Protein AF-A0A8H6ST56-F1 (afdb_monomer_lite)

pLDDT: mean 81.69, std 15.96, range [33.88, 95.38]

Radius of gyration: 23.8 Å; chains: 1; bounding box: 65×31×70 Å

Secondary structure (DSSP, 8-state):
---GGGS-HHHHHHHHHTS-HHHHHHHTTT-HHHHHHHHH-HHHHHHHHHHHTTPPPP--SS--HHHHHHHHHHHHHHHHTT-------PPPS-GGG--EEEEETTEEEEE-----------

Foldseek 3Di:
DDDPVNDDLVVVLVVLLPDQLVVLVVLLVVDVSSVCSCVVPLSNVLRNLCVVVVHDDDDVPPDDSVVVVVVSVVVVVCVVVVNDPDDDDDDDPDPVPPQQFDCDPNDGDGDPPPDDPPDDDD

InterPro domains:
  IPR001810 F-box domain [PF12937] (4-41)
  IPR001810 F-box domain [PS50181] (1-54)
  IPR036047 F-box-like domain superfamily [SSF81383] (4-51)

Sequence (122 aa):
MTAIHDLPVEILATVLGYLHPRRLILCRLVSRLWNELAENTPKLKYSAELWRDGLLPGSTGAANLTECLTDLVARREAWRQVQETAKRVVKMQSPDMCRAHELGGGVFVLQETLGNSVGSKL

Organism: NCBI:txid2126181

Structure (mmCIF, N/CA/C/O backbone):
data_AF-A0A8H6ST56-F1
#
_entry.id   AF-A0A8H6ST56-F1
#
loop_
_atom_site.group_PDB
_atom_site.id
_atom_site.type_symbol
_atom_site.label_atom_id
_atom_site.label_alt_id
_atom_site.label_comp_id
_atom_site.label_asym_id
_atom_site.label_entity_id
_atom_site.label_seq_id
_atom_site.pdbx_PDB_ins_code
_atom_site.Cartn_x
_atom_site.Cartn_y
_atom_site.Cartn_z
_atom_site.occupancy
_atom_site.B_iso_or_equiv
_atom_site.auth_seq_id
_atom_site.auth_comp_id
_atom_site.auth_asym_id
_atom_site.auth_atom_id
_atom_site.pdbx_PDB_model_num
ATOM 1 N N . MET A 1 1 ? 12.218 -6.952 -34.633 1.00 50.16 1 MET A N 1
ATOM 2 C CA . MET A 1 1 ? 11.178 -7.142 -33.601 1.00 50.16 1 MET A CA 1
ATOM 3 C C . MET A 1 1 ? 11.710 -6.504 -32.335 1.00 50.16 1 MET A C 1
ATOM 5 O O . MET A 1 1 ? 12.695 -7.005 -31.821 1.00 50.16 1 MET A O 1
ATOM 9 N N . THR A 1 2 ? 11.163 -5.370 -31.907 1.00 61.88 2 THR A N 1
ATOM 10 C CA . THR A 1 2 ? 11.549 -4.743 -30.633 1.00 61.88 2 THR A CA 1
ATOM 11 C C . THR A 1 2 ? 10.893 -5.525 -29.506 1.00 61.88 2 THR A C 1
ATOM 13 O O . THR A 1 2 ? 9.667 -5.678 -29.495 1.00 61.88 2 THR A O 1
ATOM 16 N N . ALA A 1 3 ? 11.695 -6.084 -28.607 1.00 83.38 3 ALA A N 1
ATOM 17 C CA . ALA A 1 3 ? 11.175 -6.784 -27.448 1.00 83.38 3 ALA A CA 1
ATOM 18 C C . ALA A 1 3 ? 10.610 -5.754 -26.464 1.00 83.38 3 ALA A C 1
ATOM 20 O O . ALA A 1 3 ? 11.096 -4.632 -26.364 1.00 83.38 3 ALA A O 1
ATOM 21 N N . ILE A 1 4 ? 9.596 -6.136 -25.686 1.00 83.69 4 ILE A N 1
ATOM 22 C CA . ILE A 1 4 ? 9.037 -5.253 -24.648 1.00 83.69 4 ILE A CA 1
ATOM 23 C C . ILE A 1 4 ? 10.094 -4.838 -23.606 1.00 83.69 4 ILE A C 1
ATOM 25 O O . ILE A 1 4 ? 9.953 -3.814 -22.950 1.00 83.69 4 ILE A O 1
ATOM 29 N N . HIS A 1 5 ? 11.168 -5.622 -23.483 1.00 81.62 5 HIS A N 1
ATOM 30 C CA . HIS A 1 5 ? 12.312 -5.359 -22.612 1.00 81.62 5 HIS A CA 1
ATOM 31 C C . HIS A 1 5 ? 13.227 -4.233 -23.111 1.00 81.62 5 HIS A C 1
ATOM 33 O O . HIS A 1 5 ? 14.033 -3.745 -22.328 1.00 81.62 5 HIS A O 1
ATOM 39 N N . ASP A 1 6 ? 13.080 -3.804 -24.367 1.00 90.06 6 ASP A N 1
ATOM 40 C CA . ASP A 1 6 ? 13.856 -2.702 -24.949 1.00 90.06 6 ASP A CA 1
ATOM 41 C C . ASP A 1 6 ? 13.236 -1.327 -24.622 1.00 90.06 6 ASP A C 1
ATOM 43 O O . ASP A 1 6 ? 13.794 -0.286 -24.969 1.00 90.06 6 ASP A O 1
ATOM 47 N N . LEU A 1 7 ? 12.060 -1.305 -23.981 1.00 91.00 7 LEU A N 1
ATOM 48 C CA . LEU A 1 7 ? 11.388 -0.072 -23.581 1.00 91.00 7 LEU A CA 1
ATOM 49 C C . LEU A 1 7 ? 12.050 0.553 -22.342 1.00 91.00 7 LEU A C 1
ATOM 51 O O . LEU A 1 7 ? 12.456 -0.174 -21.432 1.00 91.00 7 LEU A O 1
ATOM 55 N N . PRO A 1 8 ? 12.070 1.896 -22.240 1.00 93.88 8 PRO A N 1
ATOM 56 C CA . PRO A 1 8 ? 12.502 2.579 -21.028 1.00 93.88 8 PRO A CA 1
ATOM 57 C C . PRO A 1 8 ? 11.692 2.151 -19.799 1.00 93.88 8 PRO A C 1
ATOM 59 O O . PRO A 1 8 ? 10.482 1.898 -19.869 1.00 93.88 8 PRO A O 1
ATOM 62 N N . VAL A 1 9 ? 12.369 2.110 -18.653 1.00 92.94 9 VAL A N 1
ATOM 63 C CA . VAL A 1 9 ? 11.821 1.636 -17.375 1.00 92.94 9 VAL A CA 1
ATOM 64 C C . VAL A 1 9 ? 10.606 2.460 -16.927 1.00 92.94 9 VAL A C 1
ATOM 66 O O . VAL A 1 9 ? 9.660 1.919 -16.358 1.00 92.94 9 VAL A O 1
ATOM 69 N N . GLU A 1 10 ? 10.567 3.748 -17.268 1.00 94.00 10 GLU A N 1
ATOM 70 C CA . GLU A 1 10 ? 9.477 4.678 -16.969 1.00 94.00 10 GLU A CA 1
ATOM 71 C C . GLU A 1 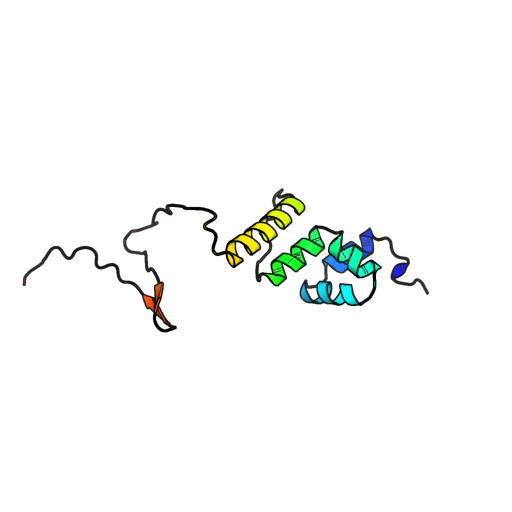10 ? 8.198 4.316 -17.732 1.00 94.00 10 GLU A C 1
ATOM 73 O O . GLU A 1 10 ? 7.091 4.386 -17.187 1.00 94.00 10 GLU A O 1
ATOM 78 N N . ILE A 1 11 ? 8.341 3.886 -18.989 1.00 95.12 11 ILE A N 1
ATOM 79 C CA . ILE A 1 11 ? 7.217 3.452 -19.825 1.00 95.12 11 ILE A CA 1
ATOM 80 C C . ILE A 1 11 ? 6.660 2.139 -19.287 1.00 95.12 11 ILE A C 1
ATOM 82 O O . ILE A 1 11 ? 5.449 2.010 -19.117 1.00 95.12 11 ILE A O 1
ATOM 86 N N . LEU A 1 12 ? 7.532 1.193 -18.936 1.00 94.19 12 LEU A N 1
ATOM 87 C CA . LEU A 1 12 ? 7.122 -0.071 -18.324 1.00 94.19 12 LEU A CA 1
ATOM 88 C C . LEU A 1 12 ? 6.404 0.147 -16.984 1.00 94.19 12 LEU A C 1
ATOM 90 O O . LEU A 1 12 ? 5.340 -0.432 -16.758 1.00 94.19 12 LEU A O 1
ATOM 94 N N . ALA A 1 13 ? 6.927 1.025 -16.122 1.00 93.88 13 ALA A N 1
ATOM 95 C CA . ALA A 1 13 ? 6.283 1.398 -14.863 1.00 93.88 13 ALA A CA 1
ATOM 96 C C . ALA A 1 13 ? 4.905 2.044 -15.089 1.00 93.88 13 ALA A C 1
ATOM 98 O O . ALA A 1 13 ? 3.951 1.762 -14.360 1.00 93.88 13 ALA A O 1
ATOM 99 N N . THR A 1 14 ? 4.778 2.873 -16.128 1.00 95.00 14 THR A N 1
ATOM 100 C CA . THR A 1 14 ? 3.509 3.508 -16.506 1.00 95.00 14 THR A CA 1
ATOM 101 C C . THR A 1 14 ? 2.494 2.476 -16.995 1.00 95.00 14 THR A C 1
ATOM 103 O O . THR A 1 14 ? 1.354 2.484 -16.535 1.00 95.00 14 THR A O 1
ATOM 106 N N . VAL A 1 15 ? 2.907 1.535 -17.851 1.00 94.38 15 VAL A N 1
ATOM 107 C CA . VAL A 1 15 ? 2.065 0.419 -18.317 1.00 94.38 15 VAL A CA 1
ATOM 108 C C . VAL A 1 15 ? 1.577 -0.424 -17.139 1.00 94.38 15 VAL A C 1
ATOM 110 O O . VAL A 1 15 ? 0.385 -0.716 -17.040 1.00 94.38 15 VAL A O 1
ATOM 113 N N . LEU A 1 16 ? 2.469 -0.757 -16.202 1.00 94.50 16 LEU A N 1
ATOM 114 C CA . LEU A 1 16 ? 2.102 -1.447 -14.964 1.00 94.50 16 LEU A CA 1
ATOM 115 C C . LEU A 1 16 ? 1.105 -0.661 -14.113 1.00 94.50 16 LEU A C 1
ATOM 117 O O . LEU A 1 16 ? 0.251 -1.265 -13.468 1.00 94.50 16 LEU A O 1
ATOM 121 N N . GLY A 1 17 ? 1.182 0.669 -14.131 1.00 93.88 17 GLY A N 1
ATOM 122 C CA . GLY A 1 17 ? 0.273 1.552 -13.403 1.00 93.88 17 GLY A CA 1
ATOM 123 C C . GLY A 1 17 ? -1.176 1.504 -13.887 1.00 93.88 17 GLY A C 1
ATOM 124 O O . GLY A 1 17 ? -2.068 1.886 -13.131 1.00 93.88 17 GLY A O 1
ATOM 125 N N . TYR A 1 18 ? -1.423 1.015 -15.105 1.00 95.38 18 TYR A N 1
ATOM 126 C CA . TYR A 1 18 ? -2.772 0.785 -15.631 1.00 95.38 18 TYR A CA 1
ATOM 127 C C . TYR A 1 18 ? -3.325 -0.604 -15.298 1.00 95.38 18 TYR A C 1
ATOM 129 O O . TYR A 1 18 ? -4.509 -0.867 -15.516 1.00 95.38 18 TYR A O 1
ATOM 137 N N . LEU A 1 19 ? -2.496 -1.515 -14.784 1.00 94.75 19 LEU A N 1
ATOM 138 C CA . LEU A 1 19 ? -2.948 -2.853 -14.436 1.00 94.75 19 LEU A CA 1
ATOM 139 C C . LEU A 1 19 ? -3.698 -2.850 -13.107 1.00 94.75 19 LEU A C 1
ATOM 141 O O . LEU A 1 19 ? -3.308 -2.210 -12.133 1.00 94.75 19 LEU A O 1
ATOM 145 N N . HIS A 1 20 ? -4.750 -3.665 -13.039 1.00 93.75 20 HIS A N 1
ATOM 146 C CA . HIS A 1 20 ? -5.403 -3.966 -11.771 1.00 93.75 20 HIS A CA 1
ATOM 147 C C . HIS A 1 20 ? -4.380 -4.574 -10.784 1.00 93.75 20 HIS A C 1
ATOM 149 O O . HIS A 1 20 ? -3.619 -5.456 -11.201 1.00 93.75 20 HIS A O 1
ATOM 155 N N . PRO A 1 21 ? -4.385 -4.221 -9.482 1.00 93.25 21 PRO A N 1
ATOM 156 C CA . PRO A 1 21 ? -3.384 -4.691 -8.513 1.00 93.25 21 PRO A CA 1
ATOM 157 C C . PRO A 1 21 ? -3.188 -6.216 -8.483 1.00 93.25 21 PRO A C 1
ATOM 159 O O . PRO A 1 21 ? -2.068 -6.717 -8.427 1.00 93.25 21 PRO A O 1
ATOM 162 N N . ARG A 1 22 ? -4.273 -6.986 -8.644 1.00 93.69 22 ARG A N 1
ATOM 163 C CA . ARG A 1 22 ? -4.206 -8.452 -8.810 1.00 93.69 22 ARG A CA 1
ATOM 164 C C . ARG A 1 22 ? -3.300 -8.900 -9.971 1.00 93.69 22 ARG A C 1
ATOM 166 O O . ARG A 1 22 ? -2.589 -9.890 -9.844 1.00 93.69 22 ARG A O 1
ATOM 173 N N . ARG A 1 23 ? -3.344 -8.209 -11.114 1.00 95.12 23 ARG A N 1
ATOM 174 C CA . ARG A 1 23 ? -2.501 -8.501 -12.287 1.00 95.12 23 ARG A CA 1
ATOM 175 C C . ARG A 1 23 ? -1.065 -8.046 -12.057 1.00 95.12 23 ARG A C 1
ATOM 177 O O . ARG A 1 23 ? -0.156 -8.780 -12.420 1.00 95.12 23 ARG A O 1
ATOM 184 N N . LEU A 1 24 ? -0.874 -6.911 -11.388 1.00 94.50 24 LEU A N 1
ATOM 185 C CA . LEU A 1 24 ? 0.445 -6.416 -10.998 1.00 94.50 24 LEU A CA 1
ATOM 186 C C . LEU A 1 24 ? 1.216 -7.447 -10.155 1.00 94.50 24 LEU A C 1
ATOM 188 O O . LEU A 1 24 ? 2.391 -7.686 -10.415 1.00 94.50 24 LEU A O 1
ATOM 192 N N . ILE A 1 25 ? 0.550 -8.125 -9.211 1.00 91.81 25 ILE A N 1
ATOM 193 C CA . ILE A 1 25 ? 1.165 -9.208 -8.421 1.00 91.81 25 ILE A CA 1
ATOM 194 C C . ILE A 1 25 ? 1.624 -10.363 -9.323 1.00 91.81 25 ILE A C 1
ATOM 196 O O . ILE A 1 25 ? 2.725 -10.875 -9.144 1.00 91.81 25 ILE A O 1
ATOM 200 N N . LEU A 1 26 ? 0.821 -10.750 -10.319 1.00 94.38 26 LEU A N 1
ATOM 201 C CA . LEU A 1 26 ? 1.192 -11.810 -11.264 1.00 94.38 26 LEU A CA 1
ATOM 202 C C . LEU A 1 26 ? 2.357 -11.398 -12.175 1.00 94.38 26 LEU A C 1
ATOM 204 O O . LEU A 1 26 ? 3.206 -12.232 -12.475 1.00 94.38 26 LEU A O 1
ATOM 208 N N . CYS A 1 27 ? 2.445 -10.125 -12.573 1.00 93.00 27 CYS A N 1
ATOM 209 C CA . CYS A 1 27 ? 3.560 -9.614 -13.378 1.00 93.00 27 CYS A CA 1
ATOM 210 C C . CYS A 1 27 ? 4.919 -9.825 -12.698 1.00 93.00 27 CYS A C 1
ATOM 212 O O . CYS A 1 27 ? 5.913 -10.054 -13.380 1.00 93.00 27 CYS A O 1
ATOM 214 N N . ARG A 1 28 ? 4.964 -9.844 -11.363 1.00 93.88 28 ARG A N 1
ATOM 215 C CA . ARG A 1 28 ? 6.190 -10.128 -10.599 1.00 93.88 28 ARG A CA 1
ATOM 216 C C . ARG A 1 28 ? 6.759 -11.521 -10.861 1.00 93.88 28 ARG A C 1
ATOM 218 O O . ARG A 1 28 ? 7.950 -11.737 -10.679 1.00 93.88 28 ARG A O 1
ATOM 225 N N . LEU A 1 29 ? 5.917 -12.461 -11.286 1.00 94.44 29 LEU A N 1
ATOM 226 C CA . LEU A 1 29 ? 6.319 -13.829 -11.603 1.00 94.44 29 LEU A CA 1
ATOM 227 C C . LEU A 1 29 ? 6.820 -13.975 -13.047 1.00 94.44 29 LEU A C 1
ATOM 229 O O . LEU A 1 29 ? 7.348 -15.025 -13.397 1.00 94.44 29 LEU A O 1
ATOM 233 N N . VAL A 1 30 ? 6.661 -12.946 -13.888 1.00 93.31 30 VAL A N 1
ATOM 234 C CA . VAL A 1 30 ? 7.031 -12.996 -15.311 1.00 93.31 30 VAL A CA 1
ATOM 235 C C . VAL A 1 30 ? 8.543 -12.883 -15.493 1.00 93.31 30 VAL A C 1
ATOM 237 O O . VAL A 1 30 ? 9.134 -13.667 -16.230 1.00 93.31 30 VAL A O 1
ATOM 240 N N . SER A 1 31 ? 9.186 -11.904 -14.847 1.00 93.94 31 SER A N 1
ATOM 241 C CA . SER A 1 31 ? 10.647 -11.756 -14.875 1.00 93.94 31 SER A CA 1
ATOM 242 C C . SER A 1 31 ? 11.172 -10.908 -13.711 1.00 93.94 31 SER A C 1
ATOM 244 O O . SER A 1 31 ? 10.408 -10.222 -13.028 1.00 93.94 31 SER A O 1
ATOM 246 N N . ARG A 1 32 ? 12.501 -10.914 -13.518 1.00 94.50 32 ARG A N 1
ATOM 247 C CA . ARG A 1 32 ? 13.184 -10.080 -12.511 1.00 94.50 32 ARG A CA 1
ATOM 248 C C . ARG A 1 32 ? 12.916 -8.589 -12.717 1.00 94.50 32 ARG A C 1
ATOM 250 O O . ARG A 1 32 ? 12.579 -7.917 -11.753 1.00 94.50 32 ARG A O 1
ATOM 257 N N . LEU A 1 33 ? 12.951 -8.116 -13.966 1.00 93.00 33 LEU A N 1
ATOM 258 C CA . LEU A 1 33 ? 12.668 -6.720 -14.318 1.00 93.00 33 LEU A CA 1
ATOM 259 C C . LEU A 1 33 ? 11.264 -6.289 -13.870 1.00 93.00 33 LEU A C 1
ATOM 261 O O . LEU A 1 33 ? 11.101 -5.232 -13.270 1.00 93.00 33 LEU A O 1
ATOM 265 N N . TRP A 1 34 ? 10.243 -7.115 -14.123 1.00 93.75 34 TRP A N 1
ATOM 266 C CA . TRP A 1 34 ? 8.869 -6.809 -13.709 1.00 93.75 34 TRP A CA 1
ATOM 267 C C . TRP A 1 34 ? 8.714 -6.805 -12.186 1.00 93.75 34 TRP A C 1
ATOM 269 O O . TRP A 1 34 ? 7.991 -5.969 -11.643 1.00 93.75 34 TRP A O 1
ATOM 279 N N . ASN A 1 35 ? 9.395 -7.719 -11.490 1.00 95.12 35 ASN A N 1
ATOM 280 C CA . ASN A 1 35 ? 9.406 -7.733 -10.031 1.00 95.12 35 ASN A CA 1
ATOM 281 C C . ASN A 1 35 ? 10.108 -6.494 -9.454 1.00 95.12 35 ASN A C 1
ATOM 283 O O . ASN A 1 35 ? 9.566 -5.866 -8.550 1.00 95.12 35 ASN A O 1
ATOM 287 N N . GLU A 1 36 ? 11.266 -6.114 -9.997 1.00 95.12 36 GLU A N 1
ATOM 288 C CA . GLU A 1 36 ? 11.999 -4.907 -9.601 1.00 95.12 36 GLU A CA 1
ATOM 289 C C . GLU A 1 36 ? 11.169 -3.647 -9.839 1.00 95.12 36 GLU A C 1
ATOM 291 O O . GLU A 1 36 ? 11.059 -2.812 -8.949 1.00 95.12 36 GLU A O 1
ATOM 296 N N . LEU A 1 37 ? 10.507 -3.536 -10.991 1.00 95.00 37 LEU A N 1
ATOM 297 C CA . LEU A 1 37 ? 9.595 -2.433 -11.287 1.00 95.00 37 LEU A CA 1
ATOM 298 C C . LEU A 1 37 ? 8.448 -2.335 -10.279 1.00 95.00 37 LEU A C 1
ATOM 300 O O . LEU A 1 37 ? 8.160 -1.247 -9.775 1.00 95.00 37 LEU A O 1
ATOM 304 N N . ALA A 1 38 ? 7.799 -3.460 -9.973 1.00 94.38 38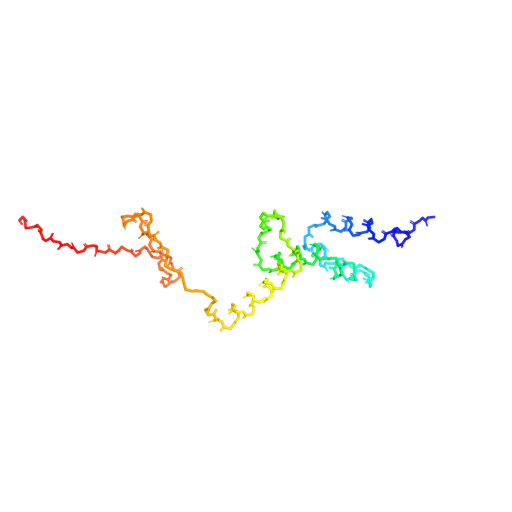 ALA A N 1
ATOM 305 C CA . ALA A 1 38 ? 6.684 -3.499 -9.033 1.00 94.38 38 ALA A CA 1
ATOM 306 C C . ALA A 1 38 ? 7.109 -3.158 -7.592 1.00 94.38 38 ALA A C 1
ATOM 308 O O . ALA A 1 38 ? 6.338 -2.527 -6.871 1.00 94.38 38 ALA A O 1
ATOM 309 N N . GLU A 1 39 ? 8.316 -3.554 -7.176 1.00 93.38 39 GLU A N 1
ATOM 310 C CA . GLU A 1 39 ? 8.841 -3.316 -5.824 1.00 93.38 39 GLU A CA 1
ATOM 311 C C . GLU A 1 39 ? 9.483 -1.935 -5.645 1.00 93.38 39 GLU A C 1
ATOM 313 O O . GLU A 1 39 ? 9.313 -1.315 -4.593 1.00 93.38 39 GLU A O 1
ATOM 318 N N . ASN A 1 40 ? 10.186 -1.432 -6.662 1.00 93.81 40 ASN A N 1
ATOM 319 C CA . ASN A 1 40 ? 10.937 -0.177 -6.585 1.00 93.81 40 ASN A CA 1
ATOM 320 C C . ASN A 1 40 ? 10.112 1.048 -6.987 1.00 93.81 40 ASN A C 1
ATOM 322 O O . ASN A 1 40 ? 10.545 2.170 -6.744 1.00 93.81 40 ASN A O 1
ATOM 326 N N . THR A 1 41 ? 8.923 0.865 -7.571 1.00 94.25 41 THR A N 1
ATOM 327 C CA . THR A 1 41 ? 8.012 1.975 -7.880 1.00 94.25 41 THR A CA 1
ATOM 328 C C . THR A 1 41 ? 7.015 2.161 -6.729 1.00 94.25 41 THR A C 1
ATOM 330 O O . THR A 1 41 ? 6.081 1.359 -6.613 1.00 94.25 41 THR A O 1
ATOM 333 N N . PRO A 1 42 ? 7.117 3.229 -5.905 1.00 91.94 42 PRO A N 1
ATOM 334 C CA . PRO A 1 42 ? 6.293 3.382 -4.700 1.00 91.94 42 PRO A CA 1
ATOM 335 C C . PRO A 1 42 ? 4.792 3.349 -4.985 1.00 91.94 42 PRO A C 1
ATOM 337 O O . PRO A 1 42 ? 4.029 2.754 -4.234 1.00 91.94 42 PRO A O 1
ATOM 340 N N . LYS A 1 43 ? 4.363 3.928 -6.113 1.00 92.25 43 LYS A N 1
ATOM 341 C CA . LYS A 1 43 ? 2.957 3.934 -6.539 1.00 92.25 43 LYS A CA 1
ATOM 342 C C . LYS A 1 43 ? 2.420 2.525 -6.806 1.00 92.25 43 LYS A C 1
ATOM 344 O O . LYS A 1 43 ? 1.317 2.203 -6.367 1.00 92.25 43 LYS A O 1
ATOM 349 N N . LEU A 1 44 ? 3.194 1.690 -7.502 1.00 94.06 44 LEU A N 1
ATOM 350 C CA . LEU A 1 44 ? 2.808 0.312 -7.819 1.00 94.06 44 LEU A CA 1
ATOM 351 C C . LEU A 1 44 ? 2.736 -0.519 -6.541 1.00 94.06 44 LEU A C 1
ATOM 353 O O . LEU A 1 44 ? 1.702 -1.127 -6.260 1.00 94.06 44 LEU A O 1
ATOM 357 N N . LYS A 1 45 ? 3.788 -0.449 -5.722 1.00 93.81 45 LYS A N 1
ATOM 358 C CA . LYS A 1 45 ? 3.850 -1.121 -4.426 1.00 93.81 45 LYS A CA 1
ATOM 359 C C . LYS A 1 45 ? 2.693 -0.717 -3.517 1.00 93.81 45 LYS A C 1
ATOM 361 O O . LYS A 1 45 ? 1.991 -1.584 -3.011 1.00 93.81 45 LYS A O 1
ATOM 366 N N . TYR A 1 46 ? 2.426 0.582 -3.386 1.00 93.12 46 TYR A N 1
ATOM 367 C CA . TYR A 1 46 ? 1.319 1.099 -2.580 1.00 93.12 46 TYR A CA 1
ATOM 368 C C . TYR A 1 46 ? -0.041 0.587 -3.054 1.00 93.12 46 TYR A C 1
ATOM 370 O O . TYR A 1 46 ? -0.840 0.133 -2.240 1.00 93.12 46 TYR A O 1
ATOM 378 N N . SER A 1 47 ? -0.290 0.570 -4.367 1.00 93.00 47 SER A N 1
ATOM 379 C CA . SER A 1 47 ? -1.546 0.041 -4.911 1.00 93.00 47 SER A CA 1
ATOM 380 C C . SER A 1 47 ? -1.739 -1.458 -4.640 1.00 93.00 47 SER A C 1
ATOM 382 O O . SER A 1 47 ? -2.843 -1.886 -4.302 1.00 93.00 47 SER A O 1
ATOM 384 N N . ALA A 1 48 ? -0.669 -2.255 -4.743 1.00 93.44 48 ALA A N 1
ATOM 385 C CA . ALA A 1 48 ? -0.700 -3.686 -4.454 1.00 93.44 48 ALA A CA 1
ATOM 386 C C . ALA A 1 48 ? -0.934 -3.957 -2.963 1.00 93.44 48 ALA A C 1
ATOM 388 O O . ALA A 1 48 ? -1.718 -4.834 -2.603 1.00 93.44 48 ALA A O 1
ATOM 389 N N . GLU A 1 49 ? -0.275 -3.180 -2.109 1.00 93.44 49 GLU A N 1
ATOM 390 C CA . GLU A 1 49 ? -0.377 -3.266 -0.657 1.00 93.44 49 GLU A CA 1
ATOM 391 C C . GLU A 1 49 ? -1.772 -2.880 -0.145 1.00 93.44 49 GLU A C 1
ATOM 393 O O . GLU A 1 49 ? -2.341 -3.614 0.660 1.00 93.44 49 GLU A O 1
ATOM 398 N N . LEU A 1 50 ? -2.363 -1.796 -0.661 1.00 93.31 50 LEU A N 1
ATOM 399 C CA . LEU A 1 50 ? -3.748 -1.423 -0.357 1.00 93.31 50 LEU A CA 1
ATOM 400 C C . LEU A 1 50 ? -4.727 -2.525 -0.759 1.00 93.31 50 LEU A C 1
ATOM 402 O O . LEU A 1 50 ? -5.583 -2.914 0.032 1.00 93.31 50 LEU A O 1
ATOM 406 N N . TRP A 1 51 ? -4.577 -3.059 -1.975 1.00 93.19 51 TRP A N 1
ATOM 407 C CA . TRP A 1 51 ? -5.448 -4.123 -2.465 1.00 93.19 51 TRP A CA 1
ATOM 408 C C . TRP A 1 51 ? -5.342 -5.392 -1.616 1.00 93.19 51 TRP A C 1
ATOM 410 O O . TRP A 1 51 ? -6.363 -6.016 -1.333 1.00 93.19 51 TRP A O 1
ATOM 420 N N . ARG A 1 52 ? -4.130 -5.756 -1.170 1.00 91.56 52 ARG A N 1
ATOM 421 C CA . ARG A 1 52 ? -3.917 -6.896 -0.266 1.00 91.56 52 ARG A CA 1
ATOM 422 C C . ARG A 1 52 ? -4.717 -6.763 1.029 1.00 91.56 52 ARG A C 1
ATOM 424 O O . ARG A 1 52 ? -5.244 -7.763 1.504 1.00 91.56 52 ARG A O 1
ATOM 431 N N . ASP A 1 53 ? -4.805 -5.555 1.574 1.00 92.12 53 ASP A N 1
ATOM 432 C CA . ASP A 1 53 ? -5.514 -5.285 2.829 1.00 92.12 53 ASP A CA 1
ATOM 433 C C . ASP A 1 53 ? -7.004 -4.954 2.618 1.00 92.12 53 ASP A C 1
ATOM 435 O O . ASP A 1 53 ? -7.706 -4.636 3.576 1.00 92.12 53 ASP A O 1
ATOM 439 N N . GLY A 1 54 ? -7.505 -5.009 1.377 1.00 92.25 54 GLY A N 1
ATOM 440 C CA . GLY A 1 54 ? -8.889 -4.654 1.051 1.00 92.25 54 GLY A CA 1
ATOM 441 C C . GLY A 1 54 ? -9.197 -3.159 1.197 1.00 92.25 54 GLY A C 1
ATOM 442 O O . GLY A 1 54 ? -10.351 -2.785 1.394 1.00 92.25 54 GLY A O 1
ATOM 443 N N . LEU A 1 55 ? -8.177 -2.302 1.114 1.00 91.31 55 LEU A N 1
ATOM 444 C CA . LEU A 1 55 ? -8.298 -0.856 1.270 1.00 91.31 55 LEU A CA 1
ATOM 445 C C . LEU A 1 55 ? -8.373 -0.148 -0.085 1.00 91.31 55 LEU A C 1
ATOM 447 O O . LEU A 1 55 ? -7.815 -0.592 -1.091 1.00 91.31 55 LEU A O 1
ATOM 451 N N . LEU A 1 56 ? -9.043 1.002 -0.091 1.00 87.69 56 LEU A N 1
ATOM 452 C CA . LEU A 1 56 ? -9.100 1.895 -1.243 1.00 87.69 56 LEU A CA 1
ATOM 453 C C . LEU A 1 56 ? -8.050 3.008 -1.109 1.00 87.69 56 LEU A C 1
ATOM 455 O O . LEU A 1 56 ? -7.752 3.433 0.010 1.00 87.69 56 LEU A O 1
ATOM 459 N N . PRO A 1 57 ? -7.502 3.517 -2.227 1.00 84.62 57 PRO A N 1
ATOM 460 C CA . PRO A 1 57 ? -6.636 4.687 -2.196 1.00 84.62 57 PRO A CA 1
ATOM 461 C C . PRO A 1 57 ? -7.380 5.886 -1.598 1.00 84.62 57 PRO A C 1
ATOM 463 O O . PRO A 1 57 ? -8.465 6.240 -2.059 1.00 84.62 57 PRO A O 1
ATOM 466 N N . GLY A 1 58 ? -6.797 6.513 -0.575 1.00 81.62 58 GLY A N 1
ATOM 467 C CA . GLY A 1 58 ? -7.301 7.778 -0.036 1.00 81.62 58 GLY A CA 1
ATOM 468 C C . GLY A 1 58 ? -7.082 8.938 -1.013 1.00 81.62 58 GLY A C 1
ATOM 469 O O . GLY A 1 58 ? -6.358 8.796 -2.000 1.00 81.62 58 GLY A O 1
ATOM 470 N N . SER A 1 59 ? -7.674 10.108 -0.743 1.00 75.38 59 SER A N 1
ATOM 471 C CA . SER A 1 59 ? -7.400 11.300 -1.553 1.00 75.38 59 SER A CA 1
ATOM 472 C C . SER A 1 59 ? -5.914 11.653 -1.450 1.00 75.38 59 SER A C 1
ATOM 474 O O . SER A 1 59 ? -5.439 12.093 -0.405 1.00 75.38 59 SER A O 1
ATOM 476 N N . THR A 1 60 ? -5.174 11.462 -2.537 1.00 62.97 60 THR A N 1
ATOM 477 C CA . THR A 1 60 ? -3.711 11.590 -2.613 1.00 62.97 60 THR A CA 1
ATOM 478 C C . THR A 1 60 ? -3.225 13.043 -2.656 1.00 62.97 60 THR A C 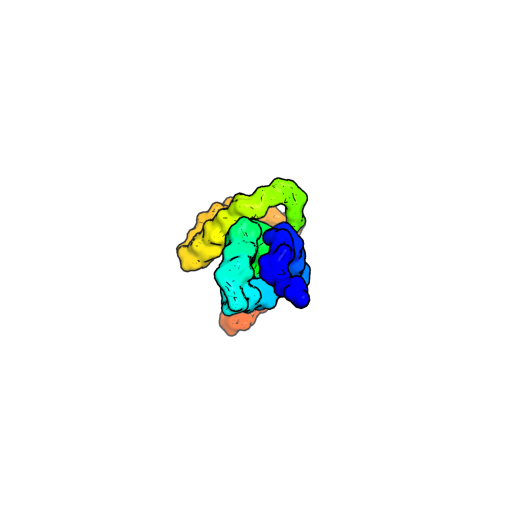1
ATOM 480 O O . THR A 1 60 ? -2.192 13.331 -3.257 1.00 62.97 60 THR A O 1
ATOM 483 N N . GLY A 1 61 ? -3.972 13.983 -2.073 1.00 57.41 61 GLY A N 1
ATOM 484 C CA . GLY A 1 61 ? -3.619 15.400 -2.055 1.00 57.41 61 GLY A CA 1
ATOM 485 C C . GLY A 1 61 ? -2.390 15.636 -1.178 1.00 57.41 61 GLY A C 1
ATOM 486 O O . GLY A 1 61 ? -2.538 15.916 0.002 1.00 57.41 61 GLY A O 1
ATOM 487 N N . ALA A 1 62 ? -1.197 15.500 -1.763 1.00 58.03 62 ALA A N 1
ATOM 488 C CA . ALA A 1 62 ? 0.127 15.795 -1.199 1.00 58.03 62 ALA A CA 1
ATOM 489 C C . ALA A 1 62 ? 0.783 14.771 -0.246 1.00 58.03 62 ALA A C 1
ATOM 491 O O . ALA A 1 62 ? 1.897 15.021 0.208 1.00 58.03 62 ALA A O 1
ATOM 492 N N . ALA A 1 63 ? 0.180 13.613 0.032 1.00 68.62 63 ALA A N 1
ATOM 493 C CA . ALA A 1 63 ? 0.827 12.620 0.895 1.00 68.62 63 ALA A CA 1
ATOM 494 C C . ALA A 1 63 ? 1.997 11.906 0.185 1.00 68.62 63 ALA A C 1
ATOM 496 O O . ALA A 1 63 ? 1.851 11.394 -0.929 1.00 68.62 63 ALA A O 1
ATOM 497 N N . ASN A 1 64 ? 3.154 11.839 0.847 1.00 88.50 64 ASN A N 1
ATOM 498 C CA . ASN A 1 64 ? 4.307 11.070 0.393 1.00 88.50 64 ASN A CA 1
ATOM 499 C C . ASN A 1 64 ? 3.951 9.570 0.383 1.00 88.50 64 ASN A C 1
ATOM 501 O O . ASN A 1 64 ? 3.626 8.988 1.419 1.00 88.50 64 ASN A O 1
ATOM 505 N N . LEU A 1 65 ? 4.004 8.926 -0.789 1.00 8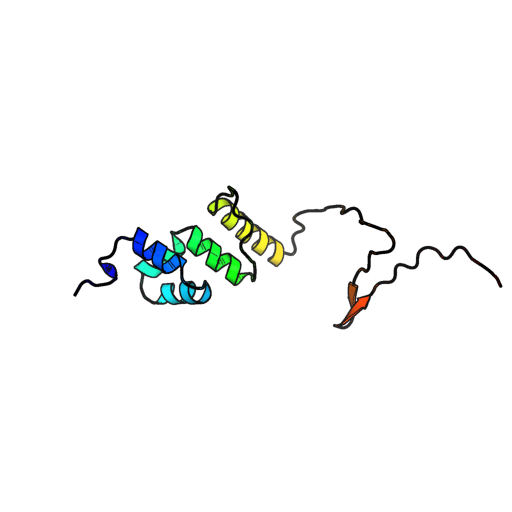9.44 65 LEU A N 1
ATOM 506 C CA . LEU A 1 65 ? 3.640 7.510 -0.946 1.00 89.44 65 LEU A CA 1
ATOM 507 C C . LEU A 1 65 ? 4.488 6.581 -0.070 1.00 89.44 65 LEU A C 1
ATOM 509 O O . LEU A 1 65 ? 3.992 5.551 0.384 1.00 89.44 65 LEU A O 1
ATOM 513 N N . THR A 1 66 ? 5.743 6.942 0.189 1.00 88.75 66 THR A N 1
ATOM 514 C CA . THR A 1 66 ? 6.645 6.165 1.046 1.00 88.75 66 THR A CA 1
ATOM 515 C C . THR A 1 66 ? 6.216 6.224 2.511 1.00 88.75 66 THR A C 1
ATOM 517 O O . THR A 1 66 ? 6.208 5.197 3.191 1.00 88.75 66 THR A O 1
ATOM 520 N N . GLU A 1 67 ? 5.789 7.393 2.993 1.00 90.31 67 GLU A N 1
ATOM 521 C CA . GLU A 1 67 ? 5.210 7.540 4.336 1.00 90.31 67 GLU A CA 1
ATOM 522 C C . GLU A 1 67 ? 3.893 6.772 4.430 1.00 90.31 67 GLU A C 1
ATOM 524 O O . GLU A 1 67 ? 3.703 5.989 5.352 1.00 90.31 67 GLU A O 1
ATOM 529 N N . CYS A 1 68 ? 3.034 6.881 3.413 1.00 91.62 68 CYS A N 1
ATOM 530 C CA . CYS A 1 68 ? 1.776 6.136 3.346 1.00 91.62 68 CYS A CA 1
ATOM 531 C C . CYS A 1 68 ? 1.981 4.613 3.369 1.00 91.62 68 CYS A C 1
ATOM 533 O O . CYS A 1 68 ? 1.215 3.897 4.013 1.00 91.62 68 CYS A O 1
ATOM 535 N N . LEU A 1 69 ? 3.003 4.110 2.671 1.00 91.44 69 LEU A N 1
ATOM 536 C CA . LEU A 1 69 ? 3.413 2.706 2.719 1.00 91.44 69 LEU A CA 1
ATOM 537 C C . LEU A 1 69 ? 3.894 2.304 4.116 1.00 91.44 69 LEU A C 1
ATOM 539 O O . LEU A 1 69 ? 3.507 1.248 4.614 1.00 91.44 69 LEU A O 1
ATOM 543 N N . THR A 1 70 ? 4.714 3.145 4.746 1.00 92.31 70 THR A N 1
ATOM 544 C CA . THR A 1 70 ? 5.252 2.902 6.093 1.00 92.31 70 THR A CA 1
ATOM 545 C C . THR A 1 70 ? 4.122 2.837 7.119 1.00 92.31 70 THR A C 1
ATOM 547 O O . THR A 1 70 ? 4.023 1.872 7.875 1.00 92.31 70 THR A O 1
ATOM 550 N N . ASP A 1 71 ? 3.202 3.796 7.060 1.00 91.44 71 ASP A N 1
ATOM 551 C CA . ASP A 1 71 ? 1.977 3.844 7.851 1.00 91.44 71 ASP A CA 1
ATOM 552 C C . ASP A 1 71 ? 1.100 2.606 7.656 1.00 91.44 71 ASP A C 1
ATOM 554 O O . ASP A 1 71 ? 0.568 2.055 8.618 1.00 91.44 71 ASP A O 1
ATOM 558 N N . LEU A 1 72 ? 0.912 2.169 6.408 1.00 92.75 72 LEU A N 1
ATOM 559 C CA . LEU A 1 72 ? 0.103 0.996 6.097 1.00 92.75 72 LEU A CA 1
ATOM 560 C C . LEU A 1 72 ? 0.699 -0.266 6.734 1.00 92.75 72 LEU A C 1
ATOM 562 O O . LEU A 1 72 ? -0.021 -1.043 7.360 1.00 92.75 72 LEU A O 1
ATOM 566 N N . VAL A 1 73 ? 2.017 -0.450 6.618 1.00 92.00 73 VAL A N 1
ATOM 567 C CA . VAL A 1 73 ? 2.730 -1.577 7.234 1.00 92.00 73 VAL A CA 1
ATOM 568 C C . VAL A 1 73 ? 2.637 -1.513 8.759 1.00 92.00 73 VAL A C 1
ATOM 570 O O . VAL A 1 73 ? 2.313 -2.525 9.381 1.00 92.00 73 VAL A O 1
ATOM 573 N N . ALA A 1 74 ? 2.850 -0.337 9.353 1.00 92.69 74 ALA A N 1
ATOM 574 C CA . ALA A 1 74 ? 2.745 -0.138 10.795 1.00 92.69 74 ALA A CA 1
ATOM 575 C C . ALA A 1 74 ? 1.332 -0.443 11.313 1.00 92.69 74 ALA A C 1
ATOM 577 O O . ALA A 1 74 ? 1.176 -1.172 12.292 1.00 92.69 74 ALA A O 1
ATOM 578 N N . ARG A 1 75 ? 0.290 0.039 10.619 1.00 91.25 75 ARG A N 1
ATOM 579 C CA . ARG A 1 75 ? -1.106 -0.287 10.942 1.00 91.25 75 ARG A CA 1
ATOM 580 C C . ARG A 1 75 ? -1.338 -1.788 10.868 1.00 91.25 75 ARG A C 1
ATOM 582 O O . ARG A 1 75 ? -1.901 -2.343 11.802 1.00 91.25 75 ARG A O 1
ATOM 589 N N . ARG A 1 76 ? -0.897 -2.457 9.800 1.00 92.50 76 ARG A N 1
ATOM 590 C CA . ARG A 1 76 ? -1.072 -3.909 9.653 1.00 92.50 76 ARG A CA 1
ATOM 591 C C . ARG A 1 76 ? -0.457 -4.677 10.821 1.00 92.50 76 ARG A C 1
ATOM 593 O O . ARG A 1 76 ? -1.081 -5.608 11.322 1.00 92.50 76 ARG A O 1
ATOM 600 N N . GLU A 1 77 ? 0.739 -4.292 11.254 1.00 93.25 77 GLU A N 1
ATOM 601 C CA . GLU A 1 77 ? 1.382 -4.940 12.395 1.00 93.25 77 GLU A CA 1
ATOM 602 C C . GLU A 1 77 ? 0.634 -4.652 13.701 1.00 93.25 77 GLU A C 1
ATOM 604 O O . GLU A 1 77 ? 0.326 -5.582 14.440 1.00 93.25 77 GLU A O 1
ATOM 609 N N . ALA A 1 78 ? 0.219 -3.405 13.937 1.00 90.12 78 ALA A N 1
ATOM 610 C CA . ALA A 1 78 ? -0.601 -3.060 15.097 1.00 90.12 78 ALA A CA 1
ATOM 611 C C . ALA A 1 78 ? -1.920 -3.854 15.137 1.00 90.12 78 ALA A C 1
ATOM 613 O O . ALA A 1 78 ? -2.299 -4.359 16.189 1.00 90.12 78 ALA A O 1
ATOM 614 N N . TRP A 1 79 ? -2.584 -4.036 13.990 1.00 89.25 79 TRP A N 1
ATOM 615 C CA . TRP A 1 79 ? -3.791 -4.860 13.872 1.00 89.25 79 TRP A CA 1
ATOM 616 C C . TRP A 1 79 ? -3.530 -6.332 14.202 1.00 89.25 79 TRP A C 1
ATOM 618 O O . TRP A 1 79 ? -4.335 -6.949 14.895 1.00 89.25 79 TRP A O 1
ATOM 628 N N . ARG A 1 80 ? -2.405 -6.900 13.749 1.00 90.75 80 ARG A N 1
ATOM 629 C CA . ARG A 1 80 ? -2.024 -8.288 14.070 1.00 90.75 80 ARG A CA 1
ATOM 630 C C . ARG A 1 80 ? -1.738 -8.491 15.552 1.00 90.75 80 ARG A C 1
ATOM 632 O O . ARG A 1 80 ? -2.052 -9.549 16.084 1.00 90.75 80 ARG A O 1
ATOM 639 N N . GLN A 1 81 ? -1.156 -7.484 16.195 1.00 93.88 81 GLN A N 1
ATOM 640 C CA . GLN A 1 81 ? -0.796 -7.514 17.611 1.00 93.88 81 GLN A CA 1
ATOM 641 C C . GLN A 1 81 ? -1.913 -6.996 18.531 1.00 93.88 81 GLN A C 1
ATOM 643 O O . GLN A 1 81 ? -1.723 -6.949 19.742 1.00 93.88 81 GLN A O 1
ATOM 648 N N . VAL A 1 82 ? -3.059 -6.579 17.975 1.00 88.88 82 VAL A N 1
ATOM 649 C CA . VAL A 1 82 ? -4.166 -5.938 18.711 1.00 88.88 82 VAL A CA 1
ATOM 650 C C . VAL A 1 82 ? -3.668 -4.752 19.557 1.00 88.88 82 VAL A C 1
ATOM 652 O O . VAL A 1 82 ? -4.050 -4.558 20.707 1.00 88.88 82 VAL A O 1
ATOM 655 N N . GLN A 1 83 ? -2.766 -3.949 18.989 1.00 87.88 83 GLN A N 1
ATOM 656 C CA . GLN A 1 83 ? -2.243 -2.755 19.646 1.00 87.88 83 GLN A CA 1
ATOM 657 C C . GLN A 1 83 ? -3.197 -1.578 19.448 1.00 87.88 83 GLN A C 1
ATOM 659 O O . GLN A 1 83 ? -3.503 -1.176 18.322 1.00 87.88 83 GLN A O 1
ATOM 664 N N . GLU A 1 84 ? -3.637 -0.985 20.555 1.00 80.31 84 GLU A N 1
ATOM 665 C CA . GLU A 1 84 ? -4.391 0.264 20.533 1.00 80.31 84 GLU A CA 1
ATOM 666 C C . GLU A 1 84 ? -3.485 1.404 20.050 1.00 80.31 84 GLU A C 1
ATOM 668 O O . GLU A 1 84 ? -2.569 1.837 20.745 1.00 80.31 84 GLU A O 1
ATOM 673 N N . THR A 1 85 ? -3.732 1.899 18.837 1.00 80.12 85 THR A N 1
ATOM 674 C CA . THR A 1 85 ? -2.920 2.973 18.236 1.00 80.12 85 THR A CA 1
ATOM 675 C C . THR A 1 85 ? -3.420 4.370 18.588 1.00 80.12 85 THR A C 1
ATOM 677 O O . THR A 1 85 ? -2.650 5.327 18.577 1.00 80.12 85 THR A O 1
ATOM 680 N N . ALA A 1 86 ? -4.707 4.512 18.907 1.00 80.75 86 ALA A N 1
ATOM 681 C CA . ALA A 1 86 ? -5.296 5.779 19.305 1.00 80.75 86 ALA A CA 1
ATOM 682 C C . ALA A 1 86 ? -6.559 5.561 20.138 1.00 80.75 86 ALA A C 1
ATOM 684 O O . ALA A 1 86 ? -7.387 4.706 19.830 1.00 80.75 86 ALA A O 1
ATOM 685 N N . LYS A 1 87 ? -6.753 6.425 21.136 1.00 83.25 87 LYS A N 1
ATOM 686 C CA . LYS A 1 87 ? -8.012 6.549 21.868 1.00 83.25 87 LYS A CA 1
ATOM 687 C C . LYS A 1 87 ? -8.651 7.880 21.508 1.00 83.25 87 LYS A C 1
ATOM 689 O O . LYS A 1 87 ? -8.113 8.938 21.827 1.00 83.25 87 LYS A O 1
ATOM 694 N N . ARG A 1 88 ? -9.800 7.841 20.834 1.00 83.94 88 ARG A N 1
ATOM 695 C CA . ARG A 1 88 ? -10.532 9.047 20.435 1.00 83.94 88 ARG A CA 1
ATOM 696 C C . ARG A 1 88 ? -11.935 9.029 21.013 1.00 83.94 88 ARG A C 1
ATOM 698 O O . ARG A 1 88 ? -12.699 8.103 20.773 1.00 83.94 88 ARG A O 1
ATOM 705 N N . VAL A 1 89 ? -12.289 10.104 21.711 1.00 82.19 89 VAL A N 1
ATOM 706 C CA . VAL A 1 89 ? -13.681 10.378 22.070 1.00 82.19 89 VAL A CA 1
ATOM 707 C C . VAL A 1 89 ? -14.352 11.015 20.856 1.00 82.19 89 VAL A C 1
ATOM 709 O O . VAL A 1 89 ? -14.036 12.145 20.480 1.00 82.19 89 VAL A O 1
ATOM 712 N N . VAL A 1 90 ? -15.246 10.277 20.202 1.00 79.19 90 VAL A N 1
ATOM 713 C CA . VAL A 1 90 ? -16.064 10.803 19.105 1.00 79.19 90 VAL A CA 1
ATOM 714 C C . VAL A 1 90 ? -17.365 11.312 19.710 1.00 79.19 90 VAL A C 1
ATOM 716 O O . VAL A 1 90 ? -18.119 10.541 20.299 1.00 79.19 90 VAL A O 1
ATOM 719 N N . LYS A 1 91 ? -17.618 12.623 19.602 1.00 74.44 91 LYS A N 1
ATOM 720 C CA . LYS A 1 91 ? -18.890 13.198 20.050 1.00 74.44 91 LYS A CA 1
ATOM 721 C C . LYS A 1 91 ? -20.011 12.628 19.184 1.00 74.44 91 LYS A C 1
ATOM 723 O O . LYS A 1 91 ? -19.961 12.753 17.961 1.00 74.44 91 LYS A O 1
ATOM 728 N N . MET A 1 92 ? -21.007 12.024 19.821 1.00 71.06 92 MET A N 1
ATOM 729 C CA . MET A 1 92 ? -22.228 11.598 19.144 1.00 71.06 92 MET A CA 1
ATOM 730 C C . MET A 1 92 ? -22.914 12.811 18.513 1.00 71.06 92 MET A C 1
ATOM 732 O O . MET A 1 92 ? -23.083 13.835 19.172 1.00 71.06 92 MET A O 1
ATOM 736 N N . GLN A 1 93 ? -23.293 12.697 17.236 1.00 71.12 93 GLN A N 1
ATOM 737 C CA . GLN A 1 93 ? -24.021 13.757 16.528 1.00 71.12 93 GLN A CA 1
ATOM 738 C C . GLN A 1 93 ? -25.415 13.980 17.130 1.00 71.12 93 GLN A C 1
ATOM 740 O O . GLN A 1 93 ? -25.900 15.106 17.146 1.00 71.12 93 GLN A O 1
ATOM 745 N N . SER A 1 94 ? -26.034 12.928 17.671 1.00 72.12 94 SER A N 1
ATOM 746 C CA . SER A 1 94 ? -27.216 13.020 18.528 1.00 72.12 94 SER A CA 1
ATOM 747 C C . SER A 1 94 ? -27.294 11.811 19.475 1.00 72.12 94 SER A C 1
ATOM 749 O O . SER A 1 94 ? -26.925 10.704 19.068 1.00 72.12 94 SER A O 1
ATOM 751 N N . PRO A 1 95 ? -27.748 12.000 20.731 1.00 65.44 95 PRO A N 1
ATOM 752 C CA . PRO A 1 95 ? -27.993 10.915 21.684 1.00 65.44 95 PRO A CA 1
ATOM 753 C C . PRO A 1 95 ? -28.955 9.854 21.146 1.00 65.44 95 PRO A C 1
ATOM 755 O O . PRO A 1 95 ? -28.724 8.662 21.317 1.00 65.44 95 PR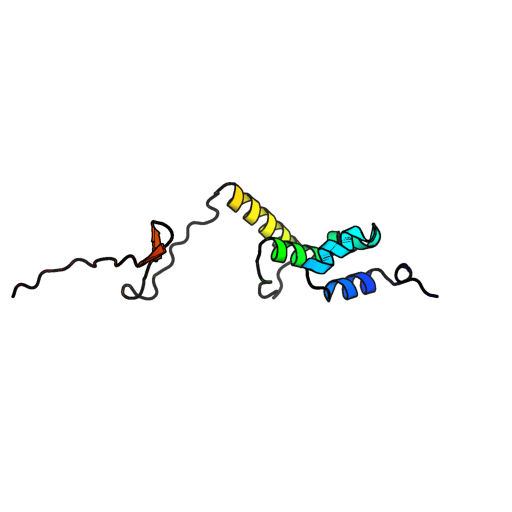O A O 1
ATOM 758 N N . ASP A 1 96 ? -29.972 10.306 20.414 1.00 67.88 96 ASP A N 1
ATOM 759 C CA . ASP A 1 96 ? -31.118 9.490 20.007 1.00 67.88 96 ASP A CA 1
ATOM 760 C C . ASP A 1 96 ? -30.863 8.656 18.735 1.00 67.88 96 ASP A C 1
ATOM 762 O O . ASP A 1 96 ? -31.683 7.823 18.356 1.00 67.88 96 ASP A O 1
ATOM 766 N N . MET A 1 97 ? -29.722 8.860 18.063 1.00 60.31 97 MET A N 1
ATOM 767 C CA . MET A 1 97 ? -29.370 8.172 16.808 1.00 60.31 97 MET A CA 1
ATOM 768 C C . MET A 1 97 ? -28.183 7.215 16.953 1.00 60.31 97 MET A C 1
ATOM 770 O O . MET A 1 97 ? -27.762 6.613 15.962 1.00 60.31 97 MET A O 1
ATOM 774 N N . CYS A 1 98 ? -27.622 7.050 18.157 1.00 61.38 98 CYS A N 1
ATOM 775 C CA . CYS A 1 98 ? -26.542 6.091 18.369 1.00 61.38 98 CYS A CA 1
ATOM 776 C C . CYS A 1 98 ? -27.097 4.675 18.476 1.00 61.38 98 CYS A C 1
ATOM 778 O O . CYS A 1 98 ? -27.336 4.131 19.549 1.00 61.38 98 CYS A O 1
ATOM 780 N N . ARG A 1 99 ? -27.304 4.085 17.307 1.00 66.00 99 ARG A N 1
ATOM 781 C CA . ARG A 1 99 ? -27.598 2.672 17.143 1.00 66.00 99 ARG A CA 1
ATOM 782 C C . ARG A 1 99 ? -26.278 1.911 17.129 1.00 66.00 99 ARG A C 1
ATOM 784 O O . ARG A 1 99 ? -25.716 1.651 16.068 1.00 66.00 99 ARG A O 1
ATOM 791 N N . ALA A 1 100 ? -25.738 1.629 18.313 1.00 65.94 100 ALA A N 1
ATOM 792 C CA . ALA A 1 100 ? -24.598 0.730 18.420 1.00 65.94 100 ALA A CA 1
ATOM 793 C C . ALA A 1 100 ? -25.078 -0.683 18.069 1.00 65.94 100 ALA A C 1
ATOM 795 O O . ALA A 1 100 ? -26.023 -1.189 18.668 1.00 65.94 100 ALA A O 1
ATOM 796 N N . HIS A 1 101 ? -24.467 -1.296 17.059 1.00 68.38 101 HIS A N 1
ATOM 797 C CA . HIS A 1 101 ? -24.716 -2.694 16.740 1.00 68.38 101 HIS A CA 1
ATOM 798 C C . HIS A 1 101 ? -23.627 -3.539 17.394 1.00 68.38 101 HIS A C 1
ATOM 800 O O . HIS A 1 101 ? -22.456 -3.420 17.034 1.00 68.38 101 HIS A O 1
ATOM 806 N N . GLU A 1 102 ? -24.006 -4.383 18.347 1.00 76.88 102 GLU A N 1
ATOM 807 C CA . GLU A 1 102 ? -23.101 -5.362 18.941 1.00 76.88 102 GLU A CA 1
ATOM 808 C C . GLU A 1 102 ? -23.165 -6.661 18.130 1.00 76.88 102 GLU A C 1
ATOM 810 O O . GLU A 1 102 ? -24.241 -7.107 17.726 1.00 76.88 102 GLU A O 1
ATOM 815 N N . LEU A 1 103 ? -22.014 -7.277 17.857 1.00 69.38 103 LEU A N 1
ATOM 816 C CA . LEU A 1 103 ? -21.966 -8.578 17.194 1.00 69.38 103 LEU A CA 1
ATOM 817 C C . LEU A 1 103 ? -22.144 -9.686 18.244 1.00 69.38 103 LEU A C 1
ATOM 819 O O . LEU A 1 103 ? -21.169 -10.173 18.812 1.00 69.38 103 LEU A O 1
ATOM 823 N N . GLY A 1 104 ? -23.393 -10.082 18.494 1.00 70.25 104 GLY A N 1
ATOM 824 C CA . GLY A 1 104 ? -23.761 -11.147 19.429 1.00 70.25 104 GLY A CA 1
ATOM 825 C C . GLY A 1 104 ? -24.282 -12.380 18.690 1.00 70.25 104 GLY A C 1
ATOM 826 O O . GLY A 1 104 ? -25.204 -12.285 17.886 1.00 70.25 104 GLY A O 1
ATOM 827 N N . GLY A 1 105 ? -23.686 -13.555 18.926 1.00 74.81 105 GLY A N 1
ATOM 828 C CA . GLY A 1 105 ? -24.171 -14.817 18.341 1.00 74.81 105 GLY A CA 1
ATOM 829 C C . GLY A 1 105 ? -24.140 -14.879 16.804 1.00 74.81 105 GLY A C 1
ATOM 830 O O . GLY A 1 105 ? -24.913 -15.623 16.210 1.00 74.81 105 GLY A O 1
ATOM 831 N N . GLY A 1 106 ? -23.274 -14.091 16.155 1.00 70.44 106 GLY A N 1
ATOM 832 C CA . GLY A 1 106 ? -23.162 -14.034 14.691 1.00 70.44 106 GLY A CA 1
ATOM 833 C C . GLY A 1 106 ? -24.170 -13.111 13.997 1.00 70.44 106 GLY A C 1
ATOM 834 O O . GLY A 1 106 ? -24.199 -13.069 12.770 1.00 70.44 106 GLY A O 1
ATOM 835 N N . VAL A 1 107 ? -24.966 -12.349 14.753 1.00 71.69 107 VAL A N 1
ATOM 836 C CA . VAL A 1 107 ? -25.893 -11.340 14.225 1.00 71.69 107 VAL A CA 1
ATOM 837 C C . VAL A 1 107 ? -25.555 -9.981 14.835 1.00 71.69 107 VAL A C 1
ATOM 839 O O . VAL A 1 107 ? -25.173 -9.883 15.999 1.00 71.69 107 VAL A O 1
ATOM 842 N N . PHE A 1 108 ? -25.678 -8.918 14.041 1.00 67.94 108 PHE A N 1
ATOM 843 C CA . PHE A 1 108 ? -25.600 -7.552 14.549 1.00 67.94 108 PHE A CA 1
ATOM 844 C C . PHE A 1 108 ? -26.893 -7.219 15.294 1.00 67.94 108 PHE A C 1
ATOM 846 O O . PHE A 1 108 ? -27.934 -6.990 14.676 1.00 67.94 108 PHE A O 1
ATOM 853 N N . VAL A 1 109 ? -26.832 -7.200 16.621 1.00 78.38 109 VAL A N 1
ATOM 854 C CA . VAL A 1 109 ? -27.953 -6.839 17.487 1.00 78.38 109 VAL A CA 1
ATOM 855 C C . VAL A 1 109 ? -27.904 -5.341 17.730 1.00 78.38 109 VAL A C 1
ATOM 857 O O . VAL A 1 109 ? -26.855 -4.789 18.053 1.00 78.38 109 VAL A O 1
ATOM 860 N N . LEU A 1 110 ? -29.035 -4.665 17.544 1.00 73.50 110 LEU A N 1
ATOM 861 C CA . LEU A 1 110 ? -29.156 -3.263 17.909 1.00 73.50 110 LEU A CA 1
ATOM 862 C C . LEU A 1 110 ? -29.154 -3.146 19.437 1.00 73.50 110 LEU A C 1
ATOM 864 O O . LEU A 1 110 ? -30.070 -3.636 20.094 1.00 73.50 110 LEU A O 1
ATOM 868 N N . GLN A 1 111 ? -28.147 -2.484 19.995 1.00 64.00 111 GLN A N 1
ATOM 869 C CA . GLN A 1 111 ? -28.122 -2.143 21.407 1.00 64.00 111 GLN A CA 1
ATOM 870 C C . GLN A 1 111 ? -28.987 -0.898 21.612 1.00 64.00 111 GLN A C 1
ATOM 872 O O . GLN A 1 111 ? -28.562 0.230 21.362 1.00 64.00 111 GLN A O 1
ATOM 877 N N . GLU A 1 112 ? -30.229 -1.099 22.045 1.00 67.25 112 GLU A N 1
ATOM 878 C CA . GLU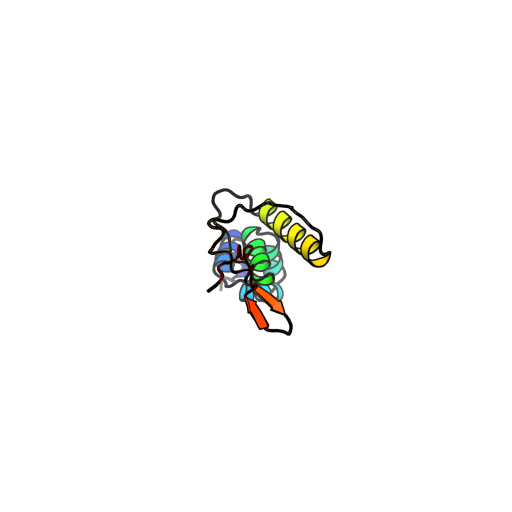 A 1 112 ? -31.060 -0.003 22.532 1.00 67.25 112 GLU A CA 1
ATOM 879 C C . GLU A 1 112 ? -30.529 0.422 23.901 1.00 67.25 112 GLU A C 1
ATOM 881 O O . GLU A 1 112 ? -30.744 -0.237 24.920 1.00 67.25 112 GLU A O 1
ATOM 886 N N . THR A 1 113 ? -29.787 1.527 23.941 1.00 58.69 113 THR A N 1
ATOM 887 C CA . THR A 1 113 ? -29.503 2.201 25.205 1.00 58.69 113 THR A CA 1
ATOM 888 C C . THR A 1 113 ? -30.822 2.730 25.756 1.00 58.69 113 THR A C 1
ATOM 890 O O . THR A 1 113 ? -31.296 3.780 25.326 1.00 58.69 113 THR A O 1
ATOM 893 N N . LEU A 1 114 ? -31.423 1.993 26.694 1.00 50.94 114 LEU A N 1
ATOM 894 C CA . LEU A 1 114 ? -32.516 2.467 27.538 1.00 50.94 114 LEU A CA 1
ATOM 895 C C . LEU A 1 114 ? -32.029 3.713 28.288 1.00 50.94 114 LEU A C 1
ATOM 897 O O . LEU A 1 114 ? -31.394 3.625 29.338 1.00 50.94 114 LEU A O 1
ATOM 901 N N . GLY A 1 115 ? -32.296 4.889 27.720 1.00 48.41 115 GLY A N 1
ATOM 902 C CA . GLY A 1 115 ? -32.235 6.139 28.458 1.00 48.41 115 GLY A CA 1
ATOM 903 C C . GLY A 1 115 ? -33.177 6.016 29.648 1.00 48.41 115 GLY A C 1
ATOM 904 O O . GLY A 1 115 ? -34.334 5.646 29.463 1.00 48.41 115 GLY A O 1
ATOM 905 N N . ASN A 1 116 ? -32.653 6.255 30.854 1.00 43.41 116 ASN A N 1
ATOM 906 C CA . ASN A 1 116 ? -33.374 6.225 32.126 1.00 43.41 116 ASN A CA 1
ATOM 907 C C . ASN A 1 116 ? -34.862 6.562 31.963 1.00 43.41 116 ASN A C 1
ATOM 909 O O . ASN A 1 116 ? -35.230 7.723 31.776 1.00 43.41 116 ASN A O 1
ATOM 913 N N . SER A 1 117 ? -35.713 5.543 32.074 1.00 40.19 117 SER A N 1
ATOM 914 C CA . SER A 1 117 ? -37.154 5.713 32.172 1.00 40.19 117 SER A CA 1
ATOM 915 C C . SER A 1 117 ? -37.470 6.375 33.514 1.00 40.19 117 SER A C 1
ATOM 917 O O . SER A 1 117 ? -37.673 5.705 34.528 1.00 40.19 117 SER A O 1
ATOM 919 N N . VAL A 1 118 ? -37.486 7.709 33.529 1.00 44.28 118 VAL A N 1
ATOM 920 C CA . VAL A 1 118 ? -38.240 8.470 34.526 1.00 44.28 118 VAL A CA 1
ATOM 921 C C . VAL A 1 118 ? -39.700 8.056 34.356 1.00 44.28 118 VAL A C 1
ATOM 923 O O . VAL A 1 118 ? -40.255 8.132 33.261 1.00 44.28 118 VAL A O 1
ATOM 926 N N . GLY A 1 119 ? -40.279 7.519 35.428 1.00 42.62 119 GLY A N 1
ATOM 927 C CA . GLY A 1 119 ? -41.588 6.885 35.402 1.00 42.62 119 GLY A CA 1
ATOM 928 C C . GLY A 1 119 ? -42.704 7.797 34.896 1.00 42.62 119 GLY A C 1
ATOM 929 O O . GLY A 1 119 ? -42.775 8.974 35.236 1.00 42.62 119 GLY A O 1
ATOM 930 N N . SER A 1 120 ? -43.641 7.200 34.167 1.00 33.88 120 SER A N 1
ATOM 931 C CA . SER A 1 120 ? -45.026 7.657 34.147 1.00 33.88 120 SER A CA 1
ATOM 932 C C . SER A 1 120 ? -45.907 6.462 34.500 1.00 33.88 120 SER A C 1
ATOM 934 O O . SER A 1 120 ? -45.908 5.440 33.819 1.00 33.88 120 SER A O 1
ATOM 936 N N . LYS A 1 121 ? -46.579 6.567 35.651 1.00 34.16 121 LYS A N 1
ATOM 937 C CA . LYS A 1 121 ? -47.706 5.706 36.006 1.00 34.16 121 LYS A CA 1
ATOM 938 C C . LYS A 1 121 ? -48.906 6.152 35.172 1.00 34.16 121 LYS A C 1
ATOM 940 O O . LYS A 1 121 ? -49.193 7.349 35.141 1.00 34.16 121 LYS A O 1
ATOM 945 N N . LEU A 1 122 ? -49.609 5.191 34.586 1.00 36.59 122 LEU A N 1
ATOM 946 C CA . LEU A 1 122 ? -51.063 5.235 34.456 1.00 36.59 122 LEU A CA 1
ATOM 947 C C . LEU A 1 122 ? -51.624 4.129 35.347 1.00 36.59 122 LEU A C 1
ATOM 949 O O . LEU A 1 122 ? -51.024 3.030 35.335 1.00 36.59 122 LEU A O 1
#